Protein AF-A0A7G7BIX7-F1 (afdb_monomer)

Mean predicted aligned error: 6.15 Å

Organism: NCBI:txid67296

Nearest PDB structures (foldseek):
  8gkq-assembly1_A  TM=5.552E-01  e=2.608E+00  Aspergillus fumigatus Af293
  6kre-assembly1_a  TM=4.548E-01  e=5.149E+00  Saccharomyces cerevisiae S288C
  6ks7-assembly1_d  TM=3.742E-01  e=5.512E+00  Saccharomyces cerevisiae S288C
  6xhi-assembly1_A  TM=3.860E-01  e=7.236E+00  Saccharolobus solfataricus P2

Radius of gyration: 13.95 Å; Cα contacts (8 Å, |Δi|>4): 102; chains: 1; bounding box: 28×44×33 Å

Solvent-accessible surface area (backbone atoms only — not comparable to full-atom values): 4806 Å² total; per-residue (Å²): 130,84,81,80,68,67,78,66,45,77,36,90,87,73,51,80,54,18,14,86,38,65,69,51,33,51,55,43,37,54,50,50,37,55,53,50,50,55,53,26,57,74,69,72,51,65,82,88,70,85,51,56,74,46,72,48,82,41,98,83,71,25,18,34,76,36,61,60,53,72,67,60,47,52,54,63,74,75,105

Secondary structure (DSSP, 8-state):
----PPP-B--TTS-S-BBSSHHHHHHHHHHHHHHHHHHHHHTT--TT-----EEEEETTTEEEEE---HHHHHHHHH-

Structure (mmCIF, N/CA/C/O backbone):
data_AF-A0A7G7BIX7-F1
#
_entry.id   AF-A0A7G7BIX7-F1
#
loop_
_atom_site.group_PDB
_atom_site.id
_atom_site.type_symbol
_atom_site.label_atom_id
_atom_site.label_alt_id
_atom_site.label_comp_id
_atom_site.label_asym_id
_atom_site.label_entity_id
_atom_site.label_seq_id
_atom_site.pdbx_PDB_ins_code
_atom_site.Cartn_x
_atom_site.Cartn_y
_atom_site.Cartn_z
_atom_site.occupancy
_atom_site.B_iso_or_equiv
_atom_site.auth_seq_id
_atom_site.auth_comp_id
_atom_site.auth_asym_id
_atom_site.auth_atom_id
_atom_site.pdbx_PDB_model_num
ATOM 1 N N . MET A 1 1 ? -2.963 25.332 0.657 1.00 41.12 1 MET A N 1
ATOM 2 C CA . MET A 1 1 ? -2.397 24.023 1.056 1.00 41.12 1 MET A CA 1
ATOM 3 C C . MET A 1 1 ? -2.428 23.105 -0.155 1.00 41.12 1 MET A C 1
ATOM 5 O O . MET A 1 1 ? -3.508 22.682 -0.542 1.00 41.12 1 MET A O 1
ATOM 9 N N . SER A 1 2 ? -1.286 22.849 -0.802 1.00 42.88 2 SER A N 1
ATOM 10 C CA . SER A 1 2 ? -1.237 21.839 -1.866 1.00 42.88 2 SER A CA 1
ATOM 11 C C . SER A 1 2 ? -1.453 20.476 -1.212 1.00 42.88 2 SER A C 1
ATOM 13 O O . SER A 1 2 ? -0.661 20.063 -0.359 1.00 42.88 2 SER A O 1
ATOM 15 N N . PHE A 1 3 ? -2.562 19.811 -1.539 1.00 54.75 3 PHE A N 1
ATOM 16 C CA . PHE A 1 3 ? -2.755 18.406 -1.211 1.00 54.75 3 PHE A CA 1
ATOM 17 C C . PHE A 1 3 ? -1.685 17.637 -1.982 1.00 54.75 3 PHE A C 1
ATOM 19 O O . PHE A 1 3 ? -1.933 17.215 -3.102 1.00 54.75 3 PHE A O 1
ATOM 26 N N . LYS A 1 4 ? -0.478 17.505 -1.411 1.00 64.81 4 LYS A N 1
ATOM 27 C CA . LYS A 1 4 ? 0.611 16.725 -2.005 1.00 64.81 4 LYS A CA 1
ATOM 28 C C . LYS A 1 4 ? 0.195 15.257 -1.996 1.00 64.81 4 LYS A C 1
ATOM 30 O O . LYS A 1 4 ? 0.474 14.515 -1.047 1.00 64.81 4 LYS A O 1
ATOM 35 N N . THR A 1 5 ? -0.580 14.880 -3.003 1.00 74.75 5 THR A N 1
ATOM 36 C CA . THR A 1 5 ? -0.709 13.510 -3.463 1.00 74.75 5 THR A CA 1
ATOM 37 C C . THR A 1 5 ? 0.684 13.033 -3.837 1.00 74.75 5 THR A C 1
ATOM 39 O O . THR A 1 5 ? 1.526 13.823 -4.251 1.00 74.75 5 THR A O 1
ATOM 42 N N . VAL A 1 6 ? 0.962 11.763 -3.569 1.00 83.88 6 VAL A N 1
ATOM 43 C CA . VAL A 1 6 ? 2.147 11.142 -4.151 1.00 83.88 6 VAL A CA 1
ATOM 44 C C . VAL A 1 6 ? 1.790 10.863 -5.600 1.00 83.88 6 VAL A C 1
ATOM 46 O O . VAL A 1 6 ? 0.710 10.310 -5.847 1.00 83.88 6 VAL A O 1
ATOM 49 N N . ASP A 1 7 ? 2.646 11.303 -6.511 1.00 84.12 7 ASP A N 1
ATOM 50 C CA . ASP A 1 7 ? 2.468 11.063 -7.933 1.00 84.12 7 ASP A CA 1
ATOM 51 C C . ASP A 1 7 ? 2.540 9.559 -8.195 1.00 84.12 7 ASP A C 1
ATOM 53 O O . ASP A 1 7 ? 3.294 8.828 -7.554 1.00 84.12 7 ASP A O 1
ATOM 57 N N . TRP A 1 8 ? 1.644 9.075 -9.047 1.00 86.62 8 TRP A N 1
ATOM 58 C CA . TRP A 1 8 ? 1.556 7.665 -9.389 1.00 86.62 8 TRP A CA 1
ATOM 59 C C . TRP A 1 8 ? 1.215 7.538 -10.862 1.00 86.62 8 TRP A C 1
ATOM 61 O O . TRP A 1 8 ? 0.436 8.326 -11.405 1.00 86.62 8 TRP A O 1
ATOM 71 N N . THR A 1 9 ? 1.761 6.507 -11.482 1.00 85.38 9 THR A N 1
ATOM 72 C CA . THR A 1 9 ? 1.517 6.157 -12.875 1.00 85.38 9 THR A CA 1
ATOM 73 C C . THR A 1 9 ? 0.776 4.820 -12.932 1.00 85.38 9 THR A C 1
ATOM 75 O O . THR A 1 9 ? 0.910 3.978 -12.037 1.00 85.38 9 THR A O 1
ATOM 78 N N . PRO A 1 10 ? -0.107 4.595 -13.915 1.00 84.00 10 PRO A N 1
ATOM 79 C CA . PRO A 1 10 ? -0.657 3.265 -14.136 1.00 84.00 10 PRO A CA 1
ATOM 80 C C . PRO A 1 10 ? 0.480 2.332 -14.574 1.00 84.00 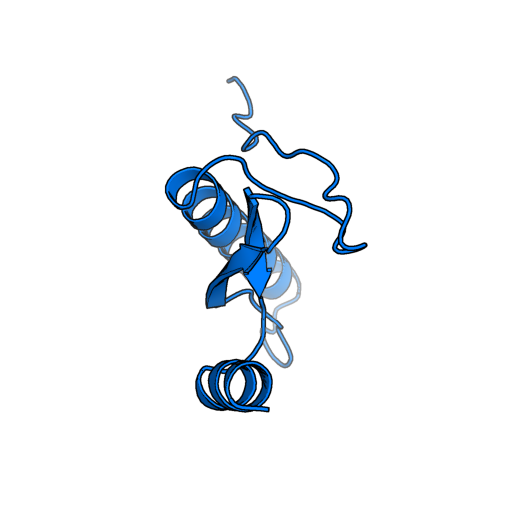10 PRO A C 1
ATOM 82 O O . PRO A 1 10 ? 1.171 2.615 -15.546 1.00 84.00 10 PRO A O 1
ATOM 85 N N . CYS A 1 11 ? 0.689 1.232 -13.847 1.00 84.56 11 CYS A N 1
ATOM 86 C CA . CYS A 1 11 ? 1.718 0.256 -14.198 1.00 84.56 11 CYS A CA 1
ATOM 87 C C . CYS A 1 11 ? 1.185 -0.757 -15.216 1.00 84.56 11 CYS A C 1
ATOM 89 O O . CYS A 1 11 ? 0.028 -1.180 -15.148 1.00 84.56 11 CYS A O 1
ATOM 91 N N . ASN A 1 12 ? 2.058 -1.198 -16.120 1.00 80.81 12 ASN A N 1
ATOM 92 C CA . ASN A 1 12 ? 1.724 -2.138 -17.189 1.00 80.81 12 ASN A CA 1
ATOM 93 C C . ASN A 1 12 ? 1.526 -3.589 -16.713 1.00 80.81 12 ASN A C 1
ATOM 95 O O . ASN A 1 12 ? 0.982 -4.396 -17.460 1.00 80.81 12 ASN A O 1
ATOM 99 N N . CYS A 1 13 ? 1.872 -3.928 -15.467 1.00 76.31 13 CYS A N 1
ATOM 100 C CA . CYS A 1 13 ? 1.630 -5.261 -14.892 1.00 76.31 13 CYS A CA 1
ATOM 101 C C . CYS A 1 13 ? 0.151 -5.549 -14.559 1.00 76.31 13 CYS A C 1
ATOM 103 O O . CYS A 1 13 ? -0.174 -6.599 -14.007 1.00 76.31 13 CYS A O 1
ATOM 105 N N . GLY A 1 14 ? -0.755 -4.598 -14.806 1.00 69.44 14 GLY A N 1
ATOM 106 C CA . GLY A 1 14 ? -2.172 -4.708 -14.446 1.00 69.44 14 GLY A CA 1
ATOM 107 C C . GLY A 1 14 ? -2.479 -4.384 -12.976 1.00 69.44 14 GLY A C 1
ATOM 108 O O . GLY A 1 14 ? -3.651 -4.249 -12.610 1.00 69.44 14 GLY A O 1
ATOM 109 N N . GLN A 1 15 ? -1.463 -4.174 -12.126 1.00 70.62 15 GLN A N 1
ATOM 110 C CA . GLN A 1 15 ? -1.642 -3.555 -10.809 1.00 70.62 15 GLN A CA 1
ATOM 111 C C . GLN A 1 15 ? -1.840 -2.044 -10.985 1.00 70.62 15 GLN A C 1
ATOM 113 O O . GLN A 1 15 ? -1.025 -1.334 -11.567 1.00 70.62 15 GLN A O 1
ATOM 118 N N . LYS A 1 16 ? -2.953 -1.534 -10.450 1.00 71.88 16 LYS A N 1
ATOM 119 C CA . LYS A 1 16 ? -3.526 -0.224 -10.811 1.00 71.88 16 LYS A CA 1
ATOM 120 C C . LYS A 1 16 ? -2.616 0.997 -10.606 1.00 71.88 16 LYS A C 1
ATOM 122 O O . LYS A 1 16 ? -2.916 2.038 -11.179 1.00 71.88 16 LYS A O 1
ATOM 127 N N . ARG A 1 17 ? -1.593 0.937 -9.744 1.00 82.62 17 ARG A N 1
ATOM 128 C CA . ARG A 1 17 ? -0.757 2.103 -9.390 1.00 82.62 17 ARG A CA 1
ATOM 129 C C . ARG A 1 17 ? 0.696 1.716 -9.175 1.00 82.62 17 ARG A C 1
ATOM 131 O O . ARG A 1 17 ? 0.973 1.045 -8.183 1.00 82.62 17 ARG A O 1
ATOM 138 N N . GLY A 1 18 ? 1.576 2.163 -10.058 1.00 88.31 18 GLY A N 1
ATOM 139 C CA . GLY A 1 18 ? 3.023 2.179 -9.890 1.00 88.31 18 GLY A CA 1
ATOM 140 C C . GLY A 1 18 ? 3.506 3.523 -9.345 1.00 88.31 18 GLY A C 1
ATOM 141 O O . GLY A 1 18 ? 2.900 4.564 -9.604 1.00 88.31 18 GLY A O 1
ATOM 142 N N . PHE A 1 19 ? 4.574 3.481 -8.561 1.00 90.12 19 PHE A N 1
ATOM 143 C CA . PHE A 1 19 ? 5.327 4.654 -8.124 1.00 90.12 19 PHE A CA 1
ATOM 144 C C . PHE A 1 19 ? 6.742 4.571 -8.688 1.00 90.12 19 PHE A C 1
ATOM 146 O O . PHE A 1 19 ? 7.289 3.474 -8.798 1.00 90.12 19 PHE A O 1
ATOM 153 N N . ASP A 1 20 ? 7.344 5.712 -8.990 1.00 87.94 20 ASP A N 1
ATOM 154 C CA . ASP A 1 20 ? 8.642 5.750 -9.669 1.00 87.94 20 ASP A CA 1
ATOM 155 C C . ASP A 1 20 ? 9.789 5.409 -8.709 1.00 87.94 20 ASP A C 1
ATOM 157 O O . ASP A 1 20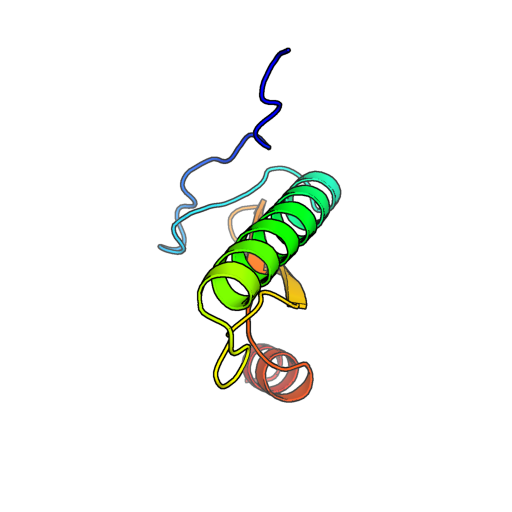 ? 10.819 4.866 -9.103 1.00 87.94 20 ASP A O 1
ATOM 161 N N . SER A 1 21 ? 9.596 5.662 -7.411 1.00 90.06 21 SER A N 1
ATOM 162 C CA . SER A 1 21 ? 10.568 5.322 -6.376 1.00 90.06 21 SER A CA 1
ATOM 163 C C . SER A 1 21 ? 9.955 4.581 -5.191 1.00 90.06 21 SER A C 1
ATOM 165 O O . SER A 1 21 ? 8.797 4.777 -4.802 1.00 90.06 21 SER A O 1
ATOM 167 N N . ARG A 1 22 ? 10.791 3.779 -4.524 1.00 89.88 22 ARG A N 1
ATOM 168 C CA . ARG A 1 22 ? 10.437 3.125 -3.260 1.00 89.88 22 ARG A CA 1
ATOM 169 C C . ARG A 1 22 ? 9.980 4.128 -2.200 1.00 89.88 22 ARG A C 1
ATOM 171 O O . ARG A 1 22 ? 9.000 3.879 -1.505 1.00 89.88 22 ARG A O 1
ATOM 178 N N . GLY A 1 23 ? 10.669 5.265 -2.086 1.00 89.38 23 GLY A N 1
ATOM 179 C CA . GLY A 1 23 ? 10.349 6.295 -1.094 1.00 89.38 23 GLY A CA 1
ATOM 180 C C . GLY A 1 23 ? 8.974 6.929 -1.322 1.00 89.38 23 GLY A C 1
ATOM 181 O O . GLY A 1 23 ? 8.231 7.183 -0.371 1.00 89.38 23 GLY A O 1
ATOM 182 N N . GLU A 1 24 ? 8.588 7.135 -2.580 1.00 89.25 24 GLU A N 1
ATOM 183 C CA . GLU A 1 24 ? 7.242 7.591 -2.929 1.00 89.25 24 GLU A CA 1
ATOM 184 C C . GLU A 1 24 ? 6.190 6.545 -2.594 1.00 89.25 24 GLU A C 1
ATOM 186 O O . GLU A 1 24 ? 5.190 6.870 -1.949 1.00 89.25 24 GLU A O 1
ATOM 191 N N . ALA A 1 25 ? 6.440 5.283 -2.930 1.00 89.88 25 ALA A N 1
ATOM 192 C CA . ALA A 1 25 ? 5.539 4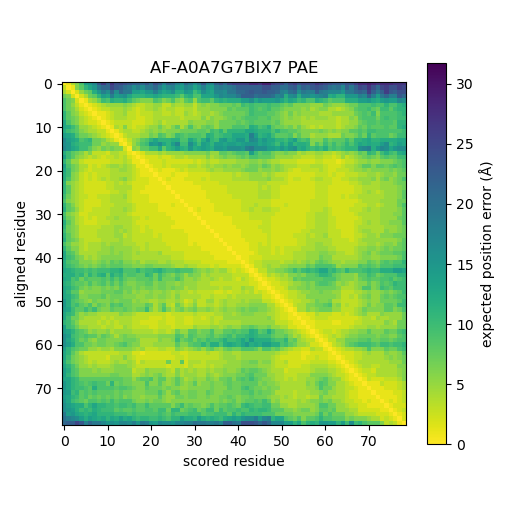.197 -2.582 1.00 89.88 25 ALA A CA 1
ATOM 193 C C . ALA A 1 25 ? 5.368 4.031 -1.060 1.00 89.88 25 ALA A C 1
ATOM 195 O O . ALA A 1 25 ? 4.246 3.852 -0.586 1.00 89.88 25 ALA A O 1
ATOM 196 N N . GLU A 1 26 ? 6.435 4.160 -0.266 1.00 90.62 26 GLU A N 1
ATOM 197 C CA . GLU A 1 26 ? 6.371 4.122 1.203 1.00 90.62 26 GLU A CA 1
ATOM 198 C C . GLU A 1 26 ? 5.573 5.311 1.763 1.00 90.62 26 GLU A C 1
ATOM 200 O O . GLU A 1 26 ? 4.709 5.154 2.636 1.00 90.62 26 GLU A O 1
ATOM 205 N N . LYS A 1 27 ? 5.776 6.509 1.206 1.00 91.19 27 LYS A N 1
ATOM 206 C CA . LYS A 1 27 ? 4.998 7.706 1.553 1.00 91.19 27 LYS A CA 1
ATOM 207 C C . LYS A 1 27 ? 3.522 7.553 1.183 1.00 91.19 27 LYS A C 1
ATOM 209 O O . LYS A 1 27 ? 2.645 7.987 1.939 1.00 91.19 27 LYS A O 1
ATOM 214 N N . ALA A 1 28 ? 3.228 6.947 0.036 1.00 91.06 28 ALA A N 1
ATOM 215 C CA . ALA A 1 28 ? 1.872 6.643 -0.399 1.00 91.06 28 ALA A CA 1
ATOM 216 C C . ALA A 1 28 ? 1.219 5.596 0.512 1.00 91.06 28 ALA A C 1
ATOM 218 O O . ALA A 1 28 ? 0.061 5.772 0.902 1.00 91.06 28 ALA A O 1
ATOM 219 N N . MET A 1 29 ? 1.976 4.577 0.926 1.00 92.12 29 MET A N 1
ATOM 220 C CA . MET A 1 29 ? 1.542 3.533 1.852 1.00 92.12 29 MET A CA 1
ATOM 221 C C . MET A 1 29 ? 1.156 4.129 3.205 1.00 92.12 29 MET A C 1
ATOM 223 O O . MET A 1 29 ? 0.035 3.911 3.664 1.00 92.12 29 MET A O 1
ATOM 227 N N . GLY A 1 30 ? 2.013 4.956 3.811 1.00 91.50 30 GLY A N 1
ATOM 228 C CA . GLY A 1 30 ? 1.699 5.612 5.086 1.00 91.50 30 GLY A CA 1
ATOM 229 C C . GLY A 1 30 ? 0.432 6.476 5.010 1.00 91.50 30 GLY A C 1
ATOM 230 O O . GLY A 1 30 ? -0.417 6.453 5.904 1.00 91.50 30 GLY A O 1
ATOM 231 N N . ARG A 1 31 ? 0.226 7.184 3.891 1.00 90.38 31 ARG A N 1
ATOM 232 C CA . ARG A 1 31 ? -1.005 7.963 3.648 1.00 90.38 31 ARG A CA 1
ATOM 233 C C . ARG A 1 31 ? -2.236 7.075 3.476 1.00 90.38 31 ARG A C 1
ATOM 235 O O . ARG A 1 31 ? -3.310 7.422 3.976 1.00 90.38 31 ARG A O 1
ATOM 242 N N . ALA A 1 32 ? -2.103 5.951 2.775 1.00 90.06 32 ALA A N 1
ATOM 243 C CA . ALA A 1 32 ? -3.177 4.983 2.591 1.00 90.06 32 ALA A CA 1
ATOM 244 C C . ALA A 1 32 ? -3.601 4.373 3.935 1.00 90.06 32 ALA A C 1
ATOM 246 O O . ALA A 1 32 ? -4.792 4.396 4.259 1.00 90.06 32 ALA A O 1
ATOM 247 N N . GLN A 1 33 ? -2.633 3.946 4.751 1.00 90.81 33 GLN A N 1
ATOM 248 C CA . GLN A 1 33 ? -2.853 3.453 6.110 1.00 90.81 33 GLN A CA 1
ATOM 249 C C . GLN A 1 33 ? -3.580 4.493 6.970 1.00 90.81 33 GLN A C 1
ATOM 251 O O . GLN A 1 33 ? -4.664 4.212 7.476 1.00 90.81 33 GLN A O 1
ATOM 256 N N . ALA A 1 34 ? -3.062 5.723 7.061 1.00 91.00 34 ALA A N 1
ATOM 257 C CA . ALA A 1 34 ? -3.679 6.786 7.858 1.00 91.00 34 ALA A CA 1
ATOM 258 C C . ALA A 1 34 ? -5.126 7.078 7.421 1.00 91.00 34 ALA A C 1
ATOM 260 O O . ALA A 1 34 ? -6.026 7.236 8.250 1.00 91.00 34 ALA A O 1
ATOM 261 N N . LYS A 1 35 ? -5.389 7.097 6.107 1.00 90.06 35 LYS A N 1
ATOM 262 C CA . LYS A 1 35 ? -6.741 7.292 5.565 1.00 90.06 35 LYS A CA 1
ATOM 263 C C . LYS A 1 35 ? -7.680 6.143 5.937 1.00 90.06 35 LYS A C 1
ATOM 265 O O . LYS A 1 35 ? -8.839 6.407 6.262 1.00 90.06 35 LYS A O 1
ATOM 270 N N . ARG A 1 36 ? -7.208 4.897 5.861 1.00 89.69 36 ARG A N 1
ATOM 271 C CA . ARG A 1 36 ? -7.970 3.694 6.227 1.00 89.69 36 ARG A CA 1
ATOM 272 C C . ARG A 1 36 ? -8.280 3.675 7.722 1.00 89.69 36 ARG A C 1
ATOM 274 O O . ARG A 1 36 ? -9.443 3.502 8.071 1.00 89.69 36 ARG A O 1
ATOM 281 N N . THR A 1 37 ? -7.290 3.947 8.571 1.00 90.81 37 THR A N 1
ATOM 282 C CA . THR A 1 37 ? -7.458 4.044 10.028 1.00 90.81 37 THR A CA 1
ATOM 283 C C . THR A 1 37 ? -8.479 5.113 10.390 1.00 90.81 37 THR A C 1
ATOM 285 O O . THR A 1 37 ? -9.470 4.801 11.038 1.00 90.81 37 THR A O 1
ATOM 288 N N . ARG A 1 38 ? -8.343 6.334 9.854 1.00 90.25 38 ARG A N 1
ATOM 289 C CA . ARG A 1 38 ? -9.313 7.413 10.094 1.00 90.25 38 ARG A CA 1
ATOM 290 C C . ARG A 1 38 ? -10.738 7.025 9.686 1.00 90.25 38 ARG A C 1
ATOM 292 O O . ARG A 1 38 ? -11.689 7.357 10.381 1.00 90.25 38 ARG A O 1
ATOM 299 N N . ARG A 1 39 ? -10.911 6.323 8.560 1.00 90.19 39 ARG A N 1
ATOM 300 C CA . ARG A 1 39 ? -12.234 5.836 8.125 1.00 90.19 39 ARG A CA 1
ATOM 301 C C . ARG A 1 39 ? -12.790 4.745 9.041 1.00 90.19 39 ARG A C 1
ATOM 303 O O . ARG A 1 39 ? -13.995 4.713 9.263 1.00 90.19 39 ARG A O 1
ATOM 310 N N . ALA A 1 40 ? -11.936 3.860 9.545 1.00 90.75 40 ALA A N 1
ATOM 311 C CA . ALA A 1 40 ? -12.333 2.830 10.499 1.00 90.75 40 ALA A CA 1
ATOM 312 C C . ALA A 1 40 ? -12.733 3.436 11.854 1.00 90.75 40 ALA A C 1
ATOM 314 O O . ALA A 1 40 ? -13.718 3.003 12.445 1.00 90.75 40 ALA A O 1
ATOM 315 N N . ASP A 1 41 ? -12.030 4.482 12.290 1.00 90.12 41 ASP A N 1
ATOM 316 C CA . ASP A 1 41 ? -12.334 5.216 13.522 1.00 90.12 41 ASP A CA 1
ATOM 317 C C . ASP A 1 41 ? -13.695 5.905 13.450 1.00 90.12 41 ASP A C 1
ATOM 319 O O . ASP A 1 41 ? -14.496 5.769 14.368 1.00 90.12 41 ASP A O 1
ATOM 323 N N . VAL A 1 42 ? -14.012 6.545 12.318 1.00 91.19 42 VAL A N 1
ATOM 324 C CA . VAL A 1 42 ? -15.347 7.124 12.070 1.00 91.19 42 VAL A CA 1
ATOM 325 C C . VAL A 1 42 ? -16.449 6.062 12.133 1.00 91.19 42 VAL A C 1
ATOM 327 O O . VAL A 1 42 ? -17.555 6.343 12.580 1.00 91.19 42 VAL A O 1
ATOM 330 N N . ARG A 1 43 ? -16.159 4.827 11.709 1.00 89.62 43 ARG A N 1
ATOM 331 C CA . ARG A 1 43 ? -17.105 3.704 11.776 1.00 89.62 43 ARG A CA 1
ATOM 332 C C . ARG A 1 43 ? -17.258 3.135 13.197 1.00 89.62 43 ARG A C 1
ATOM 334 O O . ARG A 1 43 ? -18.147 2.321 13.419 1.00 89.62 43 ARG A O 1
ATOM 341 N N . GLY A 1 44 ? -16.391 3.511 14.139 1.00 90.25 44 GLY A N 1
ATOM 342 C CA . GLY A 1 44 ? -16.397 3.018 15.521 1.00 90.25 44 GLY A CA 1
ATOM 343 C C . GLY A 1 44 ? -15.817 1.610 15.705 1.00 90.25 44 GLY A C 1
ATOM 344 O O . GLY A 1 44 ? -15.793 1.093 16.817 1.00 90.25 44 GLY A O 1
ATOM 345 N N . THR A 1 45 ? -15.331 0.964 14.641 1.00 88.31 45 THR A N 1
ATOM 346 C CA . THR A 1 45 ? -14.704 -0.361 14.728 1.00 88.31 45 THR A CA 1
ATOM 347 C C . THR A 1 45 ? -13.634 -0.552 13.661 1.00 88.31 45 THR A C 1
ATOM 349 O O . THR A 1 45 ? -13.826 -0.253 12.482 1.00 88.31 45 THR A O 1
ATOM 352 N N . ARG A 1 46 ? -12.492 -1.105 14.084 1.00 85.62 46 ARG A N 1
ATOM 353 C CA . ARG A 1 46 ? -11.353 -1.453 13.219 1.00 85.62 46 ARG A CA 1
ATOM 354 C C . ARG A 1 46 ? -11.352 -2.921 12.786 1.00 85.62 46 ARG A C 1
ATOM 356 O O . ARG A 1 46 ? -10.420 -3.367 12.117 1.00 85.62 46 ARG A O 1
ATOM 363 N N . ARG A 1 47 ? -12.377 -3.695 13.160 1.00 86.75 47 ARG A N 1
ATOM 364 C CA . ARG A 1 47 ? -12.446 -5.128 12.849 1.00 86.75 47 ARG A CA 1
ATOM 365 C C . ARG A 1 47 ? -12.496 -5.345 11.331 1.00 86.75 47 ARG A C 1
ATOM 367 O O . ARG A 1 47 ? -13.341 -4.779 10.645 1.00 86.75 47 ARG A O 1
ATOM 374 N N . GLY A 1 48 ? -11.587 -6.176 10.816 1.00 86.12 48 GLY A N 1
ATOM 375 C CA . GLY A 1 48 ? -11.501 -6.510 9.387 1.00 86.12 48 GLY A CA 1
ATOM 376 C C . GLY A 1 48 ? -10.798 -5.464 8.513 1.00 86.12 48 GLY A C 1
ATOM 377 O O . GLY A 1 48 ? -10.858 -5.559 7.286 1.00 86.12 48 GLY A O 1
ATOM 378 N N . LEU A 1 49 ? -10.134 -4.466 9.106 1.00 86.12 49 LEU A N 1
ATOM 379 C CA . LEU A 1 49 ? -9.407 -3.452 8.348 1.00 86.12 49 LEU A CA 1
ATOM 380 C C . LEU A 1 49 ? -8.193 -4.066 7.634 1.00 86.12 49 LEU A C 1
ATOM 382 O O . LEU A 1 49 ? -7.208 -4.441 8.264 1.00 86.12 49 LEU A O 1
ATOM 386 N N . LYS A 1 50 ? -8.245 -4.124 6.300 1.00 84.56 50 LYS A N 1
ATOM 387 C CA . LYS A 1 50 ? -7.080 -4.458 5.470 1.00 84.56 50 LYS A CA 1
ATOM 388 C C . LYS A 1 50 ? -6.238 -3.208 5.255 1.00 84.56 50 LYS A C 1
ATOM 390 O O . LYS A 1 50 ? -6.743 -2.237 4.685 1.00 84.56 50 LYS A O 1
ATOM 395 N N . VAL A 1 51 ? -4.982 -3.252 5.682 1.00 86.75 51 VAL A N 1
ATOM 396 C CA . VAL A 1 51 ? -3.983 -2.198 5.474 1.00 8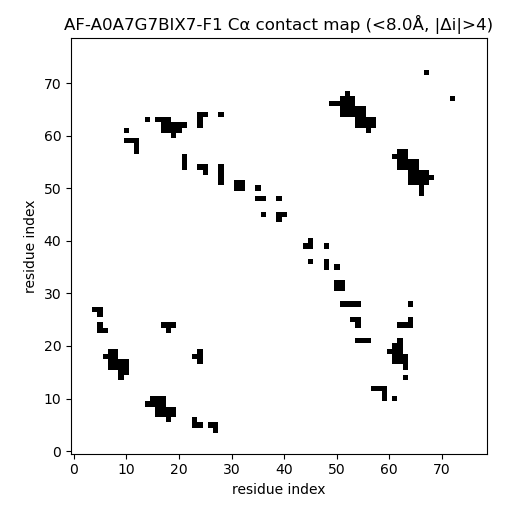6.75 51 VAL A CA 1
ATOM 397 C C . VAL A 1 51 ? -2.843 -2.719 4.609 1.00 86.75 51 VAL A C 1
ATOM 399 O O . VAL A 1 51 ? -2.485 -3.893 4.671 1.00 86.75 51 VAL A O 1
ATOM 402 N N . GLU A 1 52 ? -2.297 -1.848 3.774 1.00 86.31 52 GLU A N 1
ATOM 403 C CA . GLU A 1 52 ? -1.069 -2.093 3.028 1.00 86.31 52 GLU A CA 1
ATOM 404 C C . GLU A 1 52 ? 0.108 -2.086 4.004 1.00 86.31 52 GLU A C 1
ATOM 406 O O . GLU A 1 52 ? 0.202 -1.169 4.812 1.00 86.31 52 GLU A O 1
ATOM 411 N N . GLY A 1 53 ? 0.974 -3.098 3.975 1.00 84.75 53 GLY A N 1
ATOM 412 C CA . GLY A 1 53 ? 2.065 -3.247 4.946 1.00 84.75 53 GLY A CA 1
ATOM 413 C C . GLY A 1 53 ? 3.461 -3.298 4.336 1.00 84.75 53 GLY A C 1
ATOM 414 O O . GLY A 1 53 ? 4.437 -3.227 5.079 1.00 84.75 53 GLY A O 1
ATOM 415 N N . ARG A 1 54 ? 3.574 -3.464 3.013 1.00 87.12 54 ARG A N 1
ATOM 416 C CA . ARG A 1 54 ? 4.860 -3.534 2.309 1.00 87.12 54 ARG A CA 1
ATOM 417 C C . ARG A 1 54 ? 4.788 -2.873 0.950 1.00 87.12 54 ARG A C 1
ATOM 419 O O . ARG A 1 54 ? 3.711 -2.751 0.363 1.00 87.12 54 ARG A O 1
ATOM 426 N N . VAL A 1 55 ? 5.968 -2.518 0.466 1.00 89.44 55 VAL A N 1
ATOM 427 C CA . VAL A 1 55 ? 6.212 -2.071 -0.895 1.00 89.44 55 VAL A CA 1
ATOM 428 C C . VAL A 1 55 ? 7.129 -3.086 -1.573 1.00 89.44 55 VAL A C 1
ATOM 430 O O . VAL A 1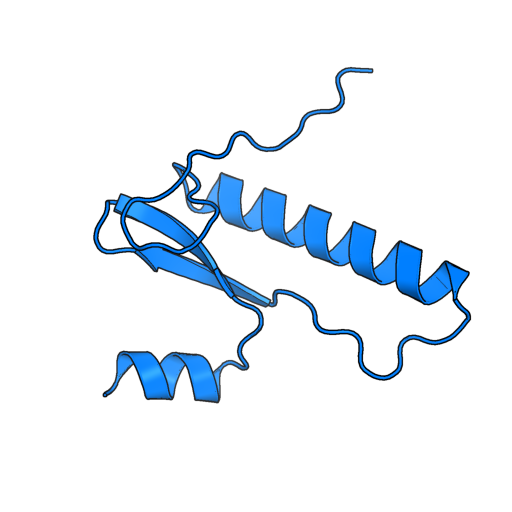 55 ? 8.023 -3.622 -0.919 1.00 89.44 55 VAL A O 1
ATOM 433 N N . TYR A 1 56 ? 6.899 -3.353 -2.852 1.00 87.44 56 TYR A N 1
ATOM 434 C CA . TYR A 1 56 ? 7.753 -4.192 -3.681 1.00 87.44 56 TYR A CA 1
ATOM 435 C C . TYR A 1 56 ? 8.026 -3.549 -5.034 1.00 87.44 56 TYR A C 1
ATOM 437 O O . TYR A 1 56 ? 7.243 -2.716 -5.494 1.00 87.44 56 TYR A O 1
ATOM 445 N N . GLU A 1 57 ? 9.142 -3.929 -5.641 1.00 88.00 57 GLU A N 1
ATOM 446 C CA . GLU A 1 57 ? 9.491 -3.547 -7.003 1.00 88.00 57 GLU A CA 1
ATOM 447 C C . GLU A 1 57 ? 8.850 -4.525 -7.987 1.00 88.00 57 GLU A C 1
ATOM 449 O O 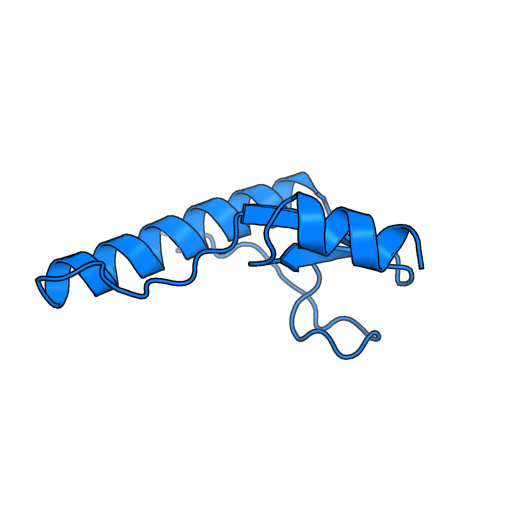. GLU A 1 57 ? 8.815 -5.732 -7.754 1.00 88.00 57 GLU A O 1
ATOM 454 N N . CYS A 1 58 ? 8.288 -3.982 -9.057 1.00 85.44 58 CYS A N 1
ATOM 455 C CA . CYS A 1 58 ? 7.694 -4.722 -10.154 1.00 85.44 58 CYS A CA 1
ATOM 456 C C . CYS A 1 58 ? 8.671 -4.808 -11.322 1.00 85.44 58 CYS A C 1
ATOM 458 O O . CYS A 1 58 ? 9.436 -3.874 -11.553 1.00 85.44 58 CYS A O 1
ATOM 460 N N . ASP A 1 59 ? 8.538 -5.853 -12.137 1.00 81.38 59 ASP A N 1
ATOM 461 C CA . ASP A 1 59 ? 9.355 -6.084 -13.337 1.00 81.38 59 ASP A CA 1
ATOM 462 C C . ASP A 1 59 ? 9.300 -4.937 -14.362 1.00 81.38 59 ASP A C 1
ATOM 464 O O . ASP A 1 59 ? 10.193 -4.791 -15.190 1.00 81.38 59 ASP A O 1
ATOM 468 N N . PHE A 1 60 ? 8.274 -4.082 -14.295 1.00 80.50 60 PHE A N 1
ATOM 469 C CA . PHE A 1 60 ? 8.126 -2.886 -15.134 1.00 80.50 60 PHE A CA 1
ATOM 470 C C . PHE A 1 60 ? 8.778 -1.633 -14.524 1.00 80.50 60 PHE A C 1
ATOM 472 O O . PHE A 1 60 ? 8.347 -0.517 -14.811 1.00 80.50 60 PHE A O 1
ATOM 479 N N . SER A 1 61 ? 9.775 -1.811 -13.651 1.00 81.19 61 SER A N 1
ATOM 480 C CA . SER A 1 61 ? 10.514 -0.731 -12.977 1.00 81.19 61 SER A CA 1
ATOM 481 C C . SER A 1 61 ? 9.622 0.233 -12.183 1.00 81.19 61 SER A C 1
ATOM 483 O O . SER A 1 61 ? 9.925 1.416 -12.052 1.00 81.19 61 SER A O 1
ATOM 485 N N . ALA A 1 62 ? 8.509 -0.272 -11.650 1.00 86.44 62 ALA A N 1
ATOM 486 C CA . ALA A 1 62 ? 7.563 0.496 -10.850 1.00 86.44 62 ALA A CA 1
ATOM 487 C C . ALA A 1 62 ? 7.411 -0.121 -9.459 1.00 86.44 62 ALA A C 1
ATOM 489 O O . ALA A 1 62 ? 7.432 -1.338 -9.294 1.00 86.44 62 ALA A O 1
ATOM 490 N N . TRP A 1 63 ? 7.192 0.710 -8.448 1.00 89.12 63 TRP A N 1
ATOM 491 C CA . TRP A 1 63 ? 6.981 0.267 -7.075 1.00 89.12 63 TRP A CA 1
ATOM 492 C C . TRP A 1 63 ? 5.491 0.120 -6.768 1.00 89.12 63 TRP A C 1
ATOM 494 O O . TRP A 1 63 ? 4.680 0.987 -7.095 1.00 89.12 63 TRP A O 1
ATOM 504 N N . HIS A 1 64 ? 5.117 -0.963 -6.093 1.00 88.38 64 HIS A N 1
ATOM 505 C CA . HIS A 1 64 ? 3.740 -1.279 -5.724 1.00 88.38 64 HIS A CA 1
ATOM 506 C C . HIS A 1 64 ? 3.584 -1.491 -4.228 1.00 88.38 64 HIS A C 1
ATOM 508 O O . HIS A 1 64 ? 4.486 -1.963 -3.547 1.00 88.38 64 HIS A O 1
ATOM 514 N N . MET A 1 65 ? 2.393 -1.193 -3.711 1.00 89.12 65 MET A N 1
ATOM 515 C CA . MET A 1 65 ? 2.026 -1.476 -2.324 1.00 89.12 65 MET A CA 1
ATOM 516 C C . MET A 1 65 ? 1.252 -2.793 -2.245 1.00 89.12 65 MET A C 1
ATOM 518 O O . MET A 1 65 ? 0.394 -3.062 -3.084 1.00 89.12 65 MET A O 1
ATOM 522 N N . THR A 1 66 ? 1.484 -3.578 -1.195 1.00 86.81 66 THR A N 1
ATOM 523 C CA . THR A 1 66 ? 0.751 -4.823 -0.934 1.00 86.81 66 THR A CA 1
ATOM 524 C C . THR A 1 66 ? 0.165 -4.861 0.475 1.00 86.81 66 THR A C 1
ATOM 526 O O . THR A 1 66 ? 0.769 -4.394 1.444 1.00 86.81 66 THR A O 1
ATOM 529 N N . SER A 1 67 ? -1.029 -5.447 0.599 1.00 84.31 67 SER A N 1
ATOM 530 C CA . SER A 1 67 ? -1.679 -5.762 1.879 1.00 84.31 67 SER A CA 1
ATOM 531 C C . SER A 1 67 ? -1.405 -7.186 2.365 1.00 84.31 67 SER A C 1
ATOM 533 O O . SER A 1 67 ? -2.038 -7.641 3.316 1.00 84.31 67 SER A O 1
ATOM 535 N N . MET A 1 68 ? -0.527 -7.928 1.688 1.00 84.19 68 MET A N 1
ATOM 536 C CA . MET A 1 68 ? -0.185 -9.298 2.069 1.00 84.19 68 MET A CA 1
ATOM 537 C C . MET A 1 68 ? 0.588 -9.340 3.394 1.00 84.19 68 MET A C 1
ATOM 539 O O . MET A 1 68 ? 1.288 -8.393 3.770 1.00 84.19 68 MET A O 1
ATOM 543 N N . SER A 1 69 ? 0.485 -10.459 4.116 1.00 80.25 69 SER A N 1
ATOM 544 C CA . SER A 1 69 ? 1.364 -10.747 5.255 1.00 80.25 69 SER A CA 1
ATOM 545 C C . SER A 1 69 ? 2.793 -11.028 4.770 1.00 80.25 69 SER A C 1
ATOM 547 O O . SER A 1 69 ? 3.013 -11.223 3.576 1.00 80.25 69 SER A O 1
ATOM 549 N N . ARG A 1 70 ? 3.782 -10.995 5.678 1.00 78.25 70 ARG A N 1
ATOM 550 C CA . ARG A 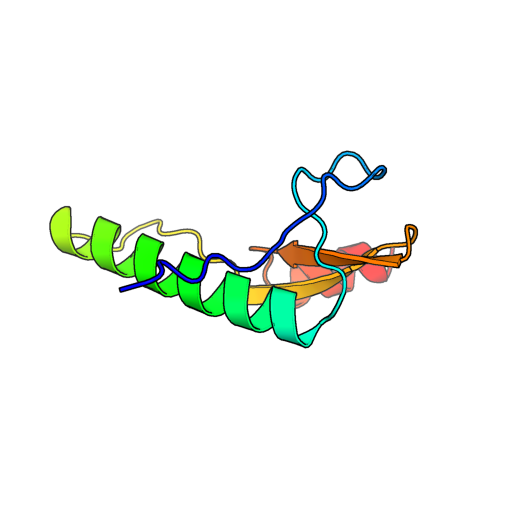1 70 ? 5.199 -11.195 5.307 1.00 78.25 70 ARG A CA 1
ATOM 551 C C . ARG A 1 70 ? 5.375 -12.549 4.651 1.00 78.25 70 ARG A C 1
ATOM 553 O O . ARG A 1 70 ? 5.837 -12.623 3.525 1.00 78.25 70 ARG A O 1
ATOM 560 N N . ARG A 1 71 ? 4.877 -13.562 5.355 1.00 83.12 71 ARG A N 1
ATOM 561 C CA . ARG A 1 71 ? 4.916 -14.952 4.938 1.00 83.12 71 ARG A CA 1
ATOM 562 C C . ARG A 1 71 ? 4.255 -15.154 3.577 1.00 83.12 71 ARG A C 1
ATOM 564 O O . ARG A 1 71 ? 4.882 -15.701 2.694 1.00 83.12 71 ARG A O 1
ATOM 571 N N . ALA A 1 72 ? 3.044 -14.626 3.380 1.00 81.12 72 ALA A N 1
ATOM 572 C CA . ALA A 1 72 ? 2.338 -14.776 2.106 1.00 81.12 72 ALA A CA 1
ATOM 573 C C . ALA A 1 72 ? 3.069 -14.090 0.942 1.00 81.12 72 ALA A C 1
ATOM 575 O O . ALA A 1 72 ? 3.024 -14.567 -0.183 1.00 81.12 72 ALA A O 1
ATOM 576 N N . TYR A 1 73 ? 3.714 -12.950 1.195 1.00 81.00 73 TYR A N 1
ATOM 577 C CA . TYR A 1 73 ? 4.502 -12.264 0.175 1.00 81.00 73 TYR A CA 1
ATOM 578 C C . TYR A 1 73 ? 5.777 -13.044 -0.178 1.00 81.00 73 TYR A C 1
ATOM 580 O O . TYR A 1 73 ? 6.080 -13.215 -1.352 1.00 81.00 73 TYR A O 1
ATOM 588 N N . GLU A 1 74 ? 6.489 -13.551 0.830 1.00 83.00 74 GLU A N 1
ATOM 589 C CA . GLU A 1 74 ? 7.677 -14.393 0.643 1.00 83.00 74 GLU A CA 1
ATOM 590 C C . GLU A 1 74 ? 7.333 -15.718 -0.060 1.00 83.00 74 GLU A C 1
ATOM 592 O O . GLU A 1 74 ? 8.069 -16.133 -0.943 1.00 83.00 74 GLU A O 1
ATOM 597 N N . GLU A 1 75 ? 6.191 -16.336 0.260 1.00 83.81 75 GLU A N 1
AT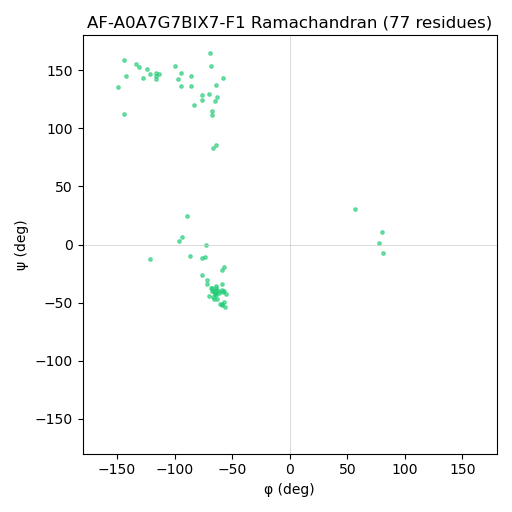OM 598 C CA . GLU A 1 75 ? 5.679 -17.540 -0.413 1.00 83.81 75 GLU A CA 1
ATOM 599 C C . GLU A 1 75 ? 5.409 -17.296 -1.909 1.00 83.81 75 GLU A C 1
ATOM 601 O O . GLU A 1 75 ? 5.743 -18.146 -2.724 1.00 83.81 7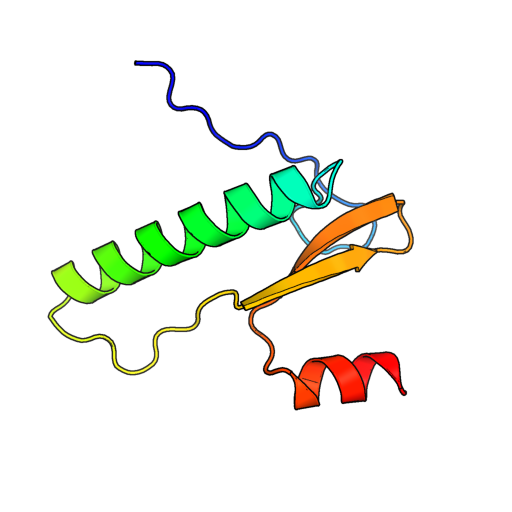5 GLU A O 1
ATOM 606 N N . VAL A 1 76 ? 4.839 -16.142 -2.282 1.00 78.56 76 VAL A N 1
ATOM 607 C CA . VAL A 1 76 ? 4.590 -15.793 -3.696 1.00 78.56 76 VAL A CA 1
ATOM 608 C C . VAL A 1 76 ? 5.878 -15.457 -4.444 1.00 78.56 76 VAL A C 1
ATOM 610 O O . VAL A 1 76 ? 5.971 -15.748 -5.626 1.00 78.56 76 VAL A O 1
ATOM 613 N N . LEU A 1 77 ? 6.864 -14.852 -3.779 1.00 73.38 77 LEU A N 1
ATOM 614 C CA . LEU A 1 77 ? 8.178 -14.596 -4.380 1.00 73.38 77 LEU A CA 1
ATOM 615 C C . LEU A 1 77 ? 9.016 -15.866 -4.565 1.00 73.38 77 LEU A C 1
ATOM 617 O O . LEU A 1 77 ? 9.882 -15.896 -5.431 1.00 73.38 77 LEU A O 1
ATOM 621 N N . ALA A 1 78 ? 8.832 -16.860 -3.695 1.00 71.50 78 ALA A N 1
ATOM 622 C CA . ALA A 1 78 ? 9.602 -18.099 -3.710 1.00 71.50 78 ALA A CA 1
ATOM 623 C C . ALA A 1 78 ? 9.029 -19.175 -4.652 1.00 71.50 78 ALA A C 1
ATOM 625 O O . ALA A 1 78 ? 9.681 -20.205 -4.831 1.00 71.50 78 ALA A O 1
ATOM 626 N N . ALA A 1 79 ? 7.824 -18.965 -5.190 1.00 55.06 79 ALA A N 1
ATOM 627 C CA . ALA A 1 79 ? 7.128 -19.866 -6.110 1.00 55.06 79 ALA A CA 1
ATOM 628 C C . ALA A 1 79 ? 7.415 -19.509 -7.573 1.00 55.06 79 ALA A C 1
ATOM 630 O O . ALA A 1 79 ? 7.558 -20.460 -8.373 1.00 55.06 79 ALA A O 1
#

pLDDT: mean 83.4, std 10.02, range [41.12, 92.12]

Foldseek 3Di:
DPPPDLDWDQFPVNQGTFHQDPVSQVVNQVVQQVVQVVVCVVVVHCPPRQGFDDWDADPRNTIDTDSDDPVVVVVVVVD

Sequence (79 aa):
MSFKTVDWTPCNCGQKRGFDSRGEAEKAMGRAQAKRTRRADVRGTRRGLKVEGRVYECDFSAWHMTSMSRRAYEEVLAA